Protein AF-A0A0P8YCJ2-F1 (afdb_monomer_lite)

Radius of gyration: 19.68 Å; chains: 1; bounding box: 44×30×64 Å

Sequence (152 aa):
MSVYVEPTNQTVMEQVELTDPAYPDAPAGLSDAAAAISKQVIWDRLEQFTNYKIGERSIRYRVLVCQKQPYWIPAERPFVVTRIQTIDAITEDYADKTVTPREDGAVRLDGLSLVTVTVGSTTAPPGALEIPCHFCKLSKRNDTCEKNLILI

Structure (mmCIF, N/CA/C/O backbone):
data_AF-A0A0P8YCJ2-F1
#
_entry.id   AF-A0A0P8YCJ2-F1
#
loop_
_atom_site.group_PDB
_atom_site.id
_atom_site.type_symbol
_atom_site.label_atom_id
_atom_site.label_alt_id
_atom_site.label_comp_id
_atom_site.label_asym_id
_atom_site.label_entity_id
_atom_site.label_seq_id
_atom_site.pdbx_PDB_ins_code
_atom_site.Cartn_x
_atom_site.Cartn_y
_atom_site.Cartn_z
_atom_site.occupancy
_atom_site.B_iso_or_equiv
_atom_site.auth_seq_id
_atom_site.auth_comp_id
_atom_site.auth_asym_id
_atom_site.auth_atom_id
_atom_site.pdbx_PDB_model_num
ATOM 1 N N . MET A 1 1 ? 23.005 -18.675 -8.653 1.00 41.09 1 MET A N 1
ATOM 2 C CA . MET A 1 1 ? 22.930 -18.228 -7.245 1.00 41.09 1 MET A CA 1
ATOM 3 C C . MET A 1 1 ? 21.997 -17.025 -7.211 1.00 41.09 1 MET A C 1
ATOM 5 O O . MET A 1 1 ? 22.380 -15.977 -7.711 1.00 41.09 1 MET A O 1
ATOM 9 N N . SER A 1 2 ? 20.745 -17.190 -6.772 1.00 53.38 2 SER A N 1
ATOM 10 C CA . SER A 1 2 ? 19.817 -16.057 -6.648 1.00 53.38 2 SER A CA 1
ATOM 11 C C . SER A 1 2 ? 20.211 -15.275 -5.403 1.00 53.38 2 SER A C 1
ATOM 13 O O . SER A 1 2 ? 20.067 -15.786 -4.296 1.00 53.38 2 SER A O 1
ATOM 15 N N . VAL A 1 3 ? 20.769 -14.080 -5.578 1.00 65.25 3 VAL A N 1
ATOM 16 C CA . VAL A 1 3 ? 21.042 -13.177 -4.458 1.00 65.25 3 VAL A CA 1
ATOM 17 C C . VAL A 1 3 ? 19.687 -12.780 -3.882 1.00 65.25 3 VAL A C 1
ATOM 19 O O . VAL A 1 3 ? 18.863 -12.192 -4.581 1.00 65.25 3 VAL A O 1
ATOM 22 N N . TYR A 1 4 ? 19.420 -13.175 -2.640 1.00 73.06 4 TYR A N 1
ATOM 23 C CA . TYR A 1 4 ? 18.238 -12.719 -1.925 1.00 73.06 4 TYR A CA 1
ATOM 24 C C . TYR A 1 4 ? 18.412 -11.227 -1.657 1.00 73.06 4 TYR A C 1
ATOM 26 O O . TYR A 1 4 ? 19.335 -10.827 -0.952 1.00 73.06 4 TYR A O 1
ATOM 34 N N . VAL A 1 5 ? 17.566 -10.405 -2.271 1.00 81.81 5 VAL A N 1
ATOM 35 C CA . VAL A 1 5 ? 17.562 -8.961 -2.046 1.00 81.81 5 VAL A CA 1
ATOM 36 C C . VAL A 1 5 ? 16.399 -8.641 -1.120 1.00 81.81 5 VAL A C 1
ATOM 38 O O . VAL A 1 5 ? 15.252 -8.983 -1.424 1.00 81.81 5 VAL A O 1
ATOM 41 N N . GLU A 1 6 ? 16.708 -8.021 0.017 1.00 85.50 6 GLU A N 1
ATOM 42 C CA . GLU A 1 6 ? 15.703 -7.603 0.990 1.00 85.50 6 GLU A CA 1
ATOM 43 C C . GLU A 1 6 ? 14.827 -6.483 0.411 1.00 85.50 6 GLU A C 1
ATOM 45 O O . GLU A 1 6 ? 15.352 -5.531 -0.189 1.00 85.50 6 GLU A O 1
ATOM 50 N N . PRO A 1 7 ? 13.494 -6.586 0.563 1.00 86.31 7 PRO A N 1
ATOM 51 C CA . PRO A 1 7 ? 12.598 -5.531 0.131 1.00 86.31 7 PRO A CA 1
ATOM 52 C C . PRO A 1 7 ? 12.784 -4.281 0.997 1.00 86.31 7 PRO A C 1
ATOM 54 O O . PRO A 1 7 ? 13.092 -4.372 2.183 1.00 86.31 7 PRO A O 1
ATOM 57 N N . THR A 1 8 ? 12.566 -3.107 0.411 1.00 88.44 8 THR A N 1
ATOM 58 C CA . THR A 1 8 ? 12.617 -1.826 1.132 1.00 88.44 8 THR A CA 1
ATOM 59 C C . THR A 1 8 ? 11.309 -1.068 1.012 1.00 88.44 8 THR A C 1
ATOM 61 O O . THR A 1 8 ? 10.615 -1.174 0.006 1.00 88.44 8 THR A O 1
ATOM 64 N N . ASN A 1 9 ? 11.001 -0.274 2.029 1.00 87.31 9 ASN A N 1
ATOM 65 C CA . ASN A 1 9 ? 9.939 0.726 2.027 1.00 87.31 9 ASN A CA 1
ATOM 66 C C . ASN A 1 9 ? 10.493 2.163 1.922 1.00 87.31 9 ASN A C 1
ATOM 68 O O . ASN A 1 9 ? 9.721 3.113 1.858 1.00 87.31 9 ASN A O 1
ATOM 72 N N . GLN A 1 10 ? 11.819 2.342 1.889 1.00 86.06 10 GLN A N 1
ATOM 73 C CA . GLN A 1 10 ? 12.480 3.654 1.986 1.00 86.06 10 GLN A CA 1
ATOM 74 C C . GLN A 1 10 ? 12.569 4.412 0.655 1.00 86.06 10 GLN A C 1
ATOM 76 O O . GLN A 1 10 ? 13.038 5.544 0.611 1.00 86.06 10 GLN A O 1
ATOM 81 N N . THR A 1 11 ? 12.141 3.796 -0.444 1.00 89.19 11 THR A N 1
ATOM 82 C CA . THR A 1 11 ? 12.207 4.363 -1.800 1.00 89.19 11 THR A CA 1
ATOM 83 C C . THR A 1 11 ? 10.935 5.109 -2.213 1.00 89.19 11 THR A C 1
ATOM 85 O O . THR A 1 11 ? 10.751 5.432 -3.390 1.00 89.19 11 THR A O 1
ATOM 88 N N . VAL A 1 12 ? 10.041 5.371 -1.256 1.00 93.19 12 VAL A N 1
ATOM 89 C CA . VAL A 1 12 ? 8.824 6.161 -1.459 1.00 93.19 12 VAL A CA 1
ATOM 90 C C . VAL A 1 12 ? 9.199 7.633 -1.622 1.00 93.19 12 VAL A C 1
ATOM 92 O O . VAL A 1 12 ? 9.851 8.220 -0.765 1.00 93.19 12 VAL A O 1
ATOM 95 N N . MET A 1 13 ? 8.774 8.225 -2.733 1.00 92.81 13 MET A N 1
ATOM 96 C CA . MET A 1 13 ? 8.931 9.651 -3.027 1.00 92.81 13 MET A CA 1
ATOM 97 C C . MET A 1 13 ? 7.691 10.454 -2.642 1.00 92.81 13 MET A C 1
ATOM 99 O O . MET A 1 13 ? 7.794 11.618 -2.272 1.00 92.81 13 MET A O 1
ATOM 103 N N . GLU A 1 14 ? 6.518 9.842 -2.783 1.00 94.06 14 GLU A N 1
ATOM 104 C CA . GLU A 1 14 ? 5.227 10.479 -2.559 1.00 94.06 14 GLU A CA 1
ATOM 105 C C . GLU A 1 14 ? 4.206 9.421 -2.147 1.00 94.06 14 GLU A C 1
ATOM 107 O O . GLU A 1 14 ? 4.253 8.280 -2.620 1.00 94.06 14 GLU A O 1
ATOM 112 N N . GLN A 1 15 ? 3.282 9.818 -1.280 1.00 94.31 15 GLN A N 1
ATOM 113 C CA . GLN A 1 15 ? 2.191 8.994 -0.786 1.00 94.31 15 GLN A CA 1
ATOM 114 C C . GLN A 1 15 ? 0.903 9.812 -0.819 1.00 94.31 15 GLN A C 1
ATOM 116 O O . GLN A 1 15 ? 0.863 10.928 -0.303 1.00 94.31 15 GLN A O 1
ATOM 121 N N . VAL A 1 16 ? -0.144 9.245 -1.416 1.00 94.94 16 VAL A N 1
ATOM 122 C CA . VAL A 1 16 ? -1.463 9.873 -1.535 1.00 94.94 16 VAL A CA 1
ATOM 123 C C . VAL A 1 16 ? -2.532 8.869 -1.128 1.00 94.94 16 VAL A C 1
ATOM 125 O O . VAL A 1 16 ? -2.615 7.781 -1.700 1.00 94.94 16 VAL A O 1
ATOM 128 N N . GLU A 1 17 ? -3.371 9.230 -0.161 1.00 92.06 17 GLU A N 1
ATOM 129 C CA . GLU A 1 17 ? -4.572 8.456 0.157 1.00 92.06 17 GLU A CA 1
ATOM 130 C C . GLU A 1 17 ? -5.637 8.714 -0.918 1.00 92.06 17 GLU A C 1
ATOM 132 O O . GLU A 1 17 ? -5.959 9.857 -1.234 1.00 92.06 17 GLU A O 1
ATOM 137 N N . LEU A 1 18 ? -6.142 7.644 -1.533 1.00 91.25 18 LEU A N 1
ATOM 138 C CA . LEU A 1 18 ? -7.140 7.715 -2.604 1.00 91.25 18 LEU A CA 1
ATOM 139 C C . LEU A 1 18 ? -8.576 7.626 -2.080 1.00 91.25 18 LEU A C 1
ATOM 141 O O . LEU A 1 18 ? -9.508 7.975 -2.800 1.00 91.25 18 LEU A O 1
ATOM 145 N N . THR A 1 19 ? -8.759 7.105 -0.869 1.00 91.31 19 THR A N 1
ATOM 146 C CA . THR A 1 19 ? -10.067 6.904 -0.239 1.00 91.31 19 THR A CA 1
ATOM 147 C C . THR A 1 19 ? -9.984 7.228 1.243 1.00 91.31 19 THR A C 1
ATOM 149 O O . THR A 1 19 ? -8.967 6.937 1.870 1.00 91.31 19 THR A O 1
ATOM 152 N N . ASP A 1 20 ? -11.078 7.728 1.810 1.00 89.06 20 ASP A N 1
ATOM 153 C CA . ASP A 1 20 ? -11.187 7.930 3.254 1.00 89.06 20 ASP A CA 1
ATOM 154 C C . ASP A 1 20 ? -11.162 6.591 4.016 1.00 89.06 20 ASP A C 1
ATOM 156 O O . ASP A 1 20 ? -11.646 5.576 3.500 1.00 89.06 20 ASP A O 1
ATOM 160 N N . PRO A 1 21 ? -10.625 6.559 5.249 1.00 87.38 21 PRO A N 1
ATOM 161 C CA . PRO A 1 21 ? -10.567 5.342 6.049 1.00 87.38 21 PRO A CA 1
ATOM 162 C C . PRO A 1 21 ? -11.951 4.881 6.518 1.00 87.38 21 PRO A C 1
ATOM 164 O O . PRO A 1 21 ? -12.682 5.607 7.200 1.00 87.38 21 PRO A O 1
ATOM 167 N N . ALA A 1 22 ? -12.275 3.620 6.232 1.00 86.06 22 ALA A N 1
ATOM 168 C CA . ALA A 1 22 ? -13.461 2.952 6.757 1.00 86.06 22 ALA A CA 1
ATOM 169 C C . ALA A 1 22 ? -13.145 2.256 8.091 1.00 86.06 22 ALA A C 1
ATOM 171 O O . ALA A 1 22 ? -12.645 1.132 8.120 1.00 86.06 22 ALA A O 1
ATOM 172 N N . TYR A 1 23 ? -13.421 2.936 9.208 1.00 83.31 23 TYR A N 1
ATOM 173 C CA . TYR A 1 23 ? -13.183 2.391 10.548 1.00 83.31 23 TYR A CA 1
ATOM 174 C C . TYR A 1 23 ? -14.318 1.483 11.046 1.00 83.31 23 TYR A C 1
ATOM 176 O O . TYR A 1 23 ? -15.491 1.801 10.816 1.00 83.31 23 TYR A O 1
ATOM 184 N N . PRO A 1 24 ? -13.992 0.421 11.810 1.00 78.81 24 PRO A N 1
ATOM 185 C CA . PRO A 1 24 ? -14.993 -0.383 12.493 1.00 78.81 24 PRO A CA 1
ATOM 186 C C . PRO A 1 24 ? -15.738 0.444 13.545 1.00 78.81 24 PRO A C 1
ATOM 188 O O . PRO A 1 24 ? -15.272 1.494 14.013 1.00 78.81 24 PRO A O 1
ATOM 191 N N . ASP A 1 25 ? -16.915 -0.043 13.924 1.00 76.31 25 ASP A N 1
ATOM 192 C CA . ASP A 1 25 ? -17.691 0.575 14.988 1.00 76.31 25 ASP A CA 1
ATOM 193 C C . ASP A 1 25 ? -16.978 0.479 16.335 1.00 76.31 25 ASP A C 1
ATOM 195 O O . ASP A 1 25 ? -16.178 -0.424 16.596 1.00 76.31 25 ASP A O 1
ATOM 199 N N . ALA A 1 26 ? -17.254 1.467 17.185 1.00 70.06 26 ALA A N 1
ATOM 200 C CA . ALA A 1 26 ? -16.747 1.466 18.543 1.00 70.06 26 ALA A CA 1
ATOM 201 C C . ALA A 1 26 ? -17.308 0.245 19.299 1.00 70.06 26 ALA A C 1
ATOM 203 O O . ALA A 1 26 ? -18.459 -0.142 19.067 1.00 70.06 26 ALA A O 1
ATOM 204 N N . PRO A 1 27 ? -16.523 -0.369 20.199 1.00 69.56 27 PRO A N 1
ATOM 205 C CA . PRO A 1 27 ? -17.014 -1.470 21.015 1.00 69.56 27 PRO A CA 1
ATOM 206 C C . PRO A 1 27 ? -18.227 -1.034 21.850 1.00 69.56 27 PRO A C 1
ATOM 208 O O . PRO A 1 27 ? -18.339 0.117 22.271 1.00 69.56 27 PRO A O 1
ATOM 211 N N . ALA A 1 28 ? -19.152 -1.964 22.087 1.00 70.56 28 ALA A N 1
ATOM 212 C CA . ALA A 1 28 ? -20.287 -1.720 22.970 1.00 70.56 28 ALA A CA 1
ATOM 213 C C . ALA A 1 28 ? -19.829 -1.624 24.439 1.00 70.56 28 ALA A C 1
ATOM 215 O O . ALA A 1 28 ? -18.840 -2.243 24.823 1.00 70.56 28 ALA A O 1
ATOM 216 N N . GLY A 1 29 ? -20.581 -0.894 25.271 1.00 69.75 29 GLY A N 1
ATOM 217 C CA . GLY A 1 29 ? -20.322 -0.802 26.716 1.00 69.75 29 GLY A CA 1
ATOM 218 C C . GLY A 1 29 ? -19.413 0.351 27.155 1.00 69.75 29 GLY A C 1
ATOM 219 O O . GLY A 1 29 ? -19.045 0.411 28.325 1.00 69.75 29 GLY A O 1
ATOM 220 N N . LEU A 1 30 ? -19.083 1.274 26.250 1.00 68.50 30 LEU A N 1
ATOM 221 C CA . LEU A 1 30 ? -18.343 2.493 26.576 1.00 68.50 30 LEU A CA 1
ATOM 222 C C . LEU A 1 30 ? -19.155 3.413 27.501 1.00 68.50 30 LEU A C 1
ATOM 224 O O . LEU A 1 30 ? -20.374 3.515 27.378 1.00 68.50 30 LEU A O 1
ATOM 228 N N . SER A 1 31 ? -18.467 4.119 28.403 1.00 77.94 31 SER A N 1
ATOM 229 C CA . SER A 1 31 ? -19.079 5.194 29.198 1.00 77.94 31 SER A CA 1
ATOM 230 C C . SER A 1 31 ? -19.556 6.351 28.306 1.00 77.94 31 SER A C 1
ATOM 232 O O . SER A 1 31 ? -18.991 6.568 27.235 1.00 77.94 31 SER A O 1
ATOM 234 N N . ASP A 1 32 ? -20.529 7.152 28.756 1.00 78.25 32 ASP A N 1
ATOM 235 C CA . ASP A 1 32 ? -21.047 8.301 27.982 1.00 78.25 32 ASP A CA 1
ATOM 236 C C . ASP A 1 32 ? -19.941 9.291 27.579 1.00 78.25 32 ASP A C 1
ATOM 238 O O . ASP A 1 32 ? -19.936 9.829 26.472 1.00 78.25 32 ASP A O 1
ATOM 242 N N . ALA A 1 33 ? -18.955 9.494 28.459 1.00 76.31 33 ALA A N 1
ATOM 243 C CA . ALA A 1 33 ? -17.798 10.341 28.185 1.00 76.31 33 ALA A CA 1
ATOM 244 C C . ALA A 1 33 ? -16.886 9.752 27.095 1.00 76.31 33 ALA A C 1
ATOM 246 O O . ALA A 1 33 ? -16.365 10.494 26.264 1.00 76.31 33 ALA A O 1
ATOM 247 N N . ALA A 1 34 ? -16.713 8.427 27.071 1.00 68.12 34 ALA A N 1
ATOM 248 C CA . ALA A 1 34 ? -15.945 7.738 26.037 1.00 68.12 34 ALA A CA 1
ATOM 249 C C . ALA A 1 34 ? -16.704 7.692 24.699 1.00 68.12 34 ALA A C 1
ATOM 251 O O . ALA A 1 34 ? -16.102 7.898 23.647 1.00 68.12 34 ALA A O 1
ATOM 252 N N . ALA A 1 35 ? -18.026 7.506 24.734 1.00 74.12 35 ALA A N 1
ATOM 253 C CA . ALA A 1 35 ? -18.892 7.535 23.556 1.00 74.12 35 ALA A CA 1
ATOM 254 C C . ALA A 1 35 ? -18.984 8.932 22.907 1.00 74.12 35 ALA A C 1
ATOM 256 O O . ALA A 1 35 ? -19.275 9.038 21.716 1.00 74.12 35 ALA A O 1
ATOM 257 N N . ALA A 1 36 ? -18.706 10.001 23.662 1.00 81.06 36 ALA A N 1
ATOM 258 C CA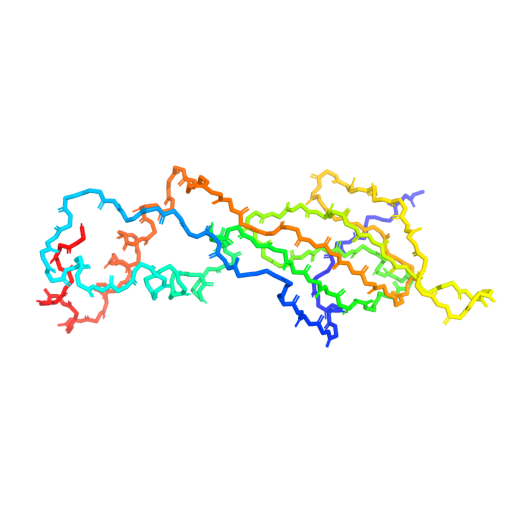 . ALA A 1 36 ? -18.655 11.369 23.146 1.00 81.06 36 ALA A CA 1
ATOM 259 C C . ALA A 1 36 ? -17.414 11.658 22.276 1.00 81.06 36 ALA A C 1
ATOM 261 O O . ALA A 1 36 ? -17.399 12.641 21.531 1.00 81.06 36 ALA A O 1
ATOM 262 N N . ILE A 1 37 ? -16.368 10.825 22.348 1.00 80.44 37 ILE A N 1
ATOM 263 C CA . ILE A 1 37 ? -15.182 10.966 21.499 1.00 80.44 37 ILE A CA 1
ATOM 264 C C . ILE A 1 37 ? -15.487 10.358 20.126 1.00 80.44 37 ILE A C 1
ATOM 266 O O . ILE A 1 37 ? -15.907 9.209 20.013 1.00 80.44 37 ILE A O 1
ATOM 270 N N . SER A 1 38 ? -15.236 11.117 19.056 1.00 82.81 38 SER A N 1
ATOM 271 C CA . SER A 1 38 ? -15.413 10.613 17.690 1.00 82.81 38 SER A CA 1
ATOM 272 C C . SER A 1 38 ? -14.567 9.360 17.453 1.00 82.81 38 SER A C 1
ATOM 274 O O . SER A 1 38 ? -13.345 9.387 17.622 1.00 82.81 38 SER A O 1
ATOM 276 N N . LYS A 1 39 ? -15.207 8.284 16.972 1.00 77.94 39 LYS A N 1
ATOM 277 C CA . LYS A 1 39 ? -14.528 7.026 16.621 1.00 77.94 39 LYS A CA 1
ATOM 278 C C . LYS A 1 39 ? -13.355 7.237 15.662 1.00 77.94 39 LYS A C 1
ATOM 280 O O . LYS A 1 39 ? -12.324 6.595 15.814 1.00 77.94 39 LYS A O 1
ATOM 285 N N . GLN A 1 40 ? -13.482 8.179 14.723 1.00 81.62 40 GLN A N 1
ATOM 286 C CA . GLN A 1 40 ? -12.411 8.514 13.781 1.00 81.62 40 GLN A CA 1
ATOM 287 C C . GLN A 1 40 ? -11.159 9.012 14.505 1.00 81.62 40 GLN A C 1
ATOM 289 O O . GLN A 1 40 ? -10.060 8.599 14.163 1.00 81.62 40 GLN A O 1
ATOM 294 N N . VAL A 1 41 ? -11.322 9.849 15.533 1.00 82.62 41 VAL A N 1
ATOM 295 C CA . VAL A 1 41 ? -10.197 10.425 16.284 1.00 82.62 41 VAL A CA 1
ATOM 296 C C . VAL A 1 41 ? -9.479 9.356 17.104 1.00 82.62 41 VAL A C 1
ATOM 298 O O . VAL A 1 41 ? -8.253 9.362 17.173 1.00 82.62 41 VAL A O 1
ATOM 301 N N . ILE A 1 42 ? -10.221 8.427 17.711 1.00 80.31 42 ILE A N 1
ATOM 302 C CA . ILE A 1 42 ? -9.635 7.325 18.489 1.00 80.31 42 ILE A CA 1
ATOM 303 C C . ILE A 1 42 ? -8.779 6.441 17.582 1.00 80.31 42 ILE A C 1
ATOM 305 O O . ILE A 1 42 ? -7.615 6.174 17.893 1.00 80.31 42 ILE A O 1
ATOM 309 N N . TRP A 1 43 ? -9.346 6.008 16.455 1.00 81.94 43 TRP A N 1
ATOM 310 C CA . TRP A 1 43 ? -8.652 5.111 15.541 1.00 81.94 43 TRP A CA 1
ATOM 311 C C . TRP A 1 43 ? -7.466 5.786 14.857 1.00 81.94 43 TRP A C 1
ATOM 313 O O . TRP A 1 43 ? -6.384 5.205 14.844 1.00 81.94 43 TRP A O 1
ATOM 323 N N . ASP A 1 44 ? -7.618 7.028 14.397 1.00 82.75 44 ASP A N 1
ATOM 324 C CA . ASP A 1 44 ? -6.521 7.795 13.796 1.00 82.75 44 ASP A CA 1
ATOM 325 C C . ASP A 1 44 ? -5.340 7.952 14.769 1.00 82.75 44 ASP A C 1
ATOM 327 O O . ASP A 1 44 ? -4.183 7.727 14.412 1.00 82.75 44 ASP A O 1
ATOM 331 N N . ARG A 1 45 ? -5.613 8.229 16.052 1.00 82.88 45 ARG A N 1
ATOM 332 C CA . ARG A 1 45 ? -4.559 8.268 17.075 1.00 82.88 45 ARG A CA 1
ATOM 333 C C . ARG A 1 45 ? -3.868 6.923 17.255 1.00 82.88 45 ARG A C 1
ATOM 335 O O . ARG A 1 45 ? -2.645 6.893 17.353 1.00 82.88 45 ARG A O 1
ATOM 342 N N . LEU A 1 46 ? -4.608 5.820 17.288 1.00 79.88 46 LEU A N 1
ATOM 343 C CA . LEU A 1 46 ? -4.023 4.487 17.456 1.00 79.88 46 LEU A CA 1
ATOM 344 C C . LEU A 1 46 ? -3.131 4.091 16.263 1.00 79.88 46 LEU A C 1
ATOM 346 O O . LEU A 1 46 ? -2.058 3.507 16.439 1.00 79.88 46 LEU A O 1
ATOM 350 N N . GLU A 1 47 ? -3.533 4.46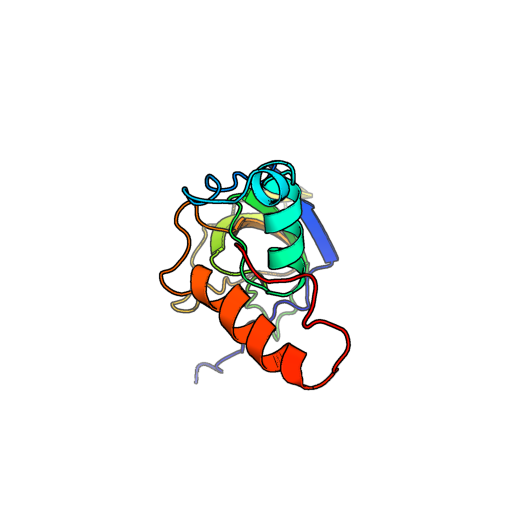9 15.055 1.00 83.62 47 GLU A N 1
ATOM 351 C CA . GLU A 1 47 ? -2.774 4.244 13.822 1.00 83.62 47 GLU A CA 1
ATOM 352 C C . GLU A 1 47 ? -1.554 5.158 13.643 1.00 83.62 47 GLU A C 1
ATOM 354 O O . GLU A 1 47 ? -0.738 4.912 12.754 1.00 83.62 47 GLU A O 1
ATOM 359 N N . GLN A 1 48 ? -1.420 6.221 14.442 1.00 81.44 48 GLN A N 1
ATOM 360 C CA . GLN A 1 48 ? -0.204 7.044 14.488 1.00 81.44 48 GLN A CA 1
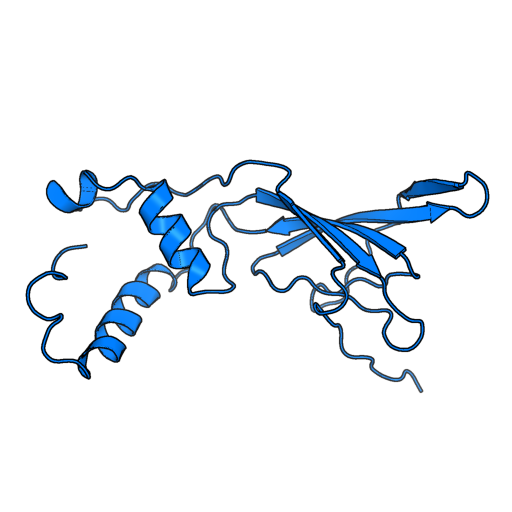ATOM 361 C C . GLN A 1 48 ? 0.903 6.375 15.312 1.00 81.44 48 GLN A C 1
ATOM 363 O O . GLN A 1 48 ? 2.084 6.582 15.045 1.00 81.44 48 GLN A O 1
ATOM 368 N N . PHE A 1 49 ? 0.537 5.565 16.309 1.00 76.81 49 PHE A N 1
ATOM 369 C CA . PHE A 1 49 ? 1.499 4.863 17.168 1.00 76.81 49 PHE A CA 1
ATOM 370 C C . PHE A 1 49 ? 1.902 3.490 16.633 1.00 76.81 49 PHE A C 1
ATOM 372 O O . PHE A 1 49 ? 2.840 2.878 17.147 1.00 76.81 49 PHE A O 1
ATOM 379 N N . THR A 1 50 ? 1.194 2.986 15.625 1.00 80.44 50 THR A N 1
ATOM 380 C CA . THR A 1 50 ? 1.435 1.663 15.058 1.00 80.44 50 THR A CA 1
ATOM 381 C C . THR A 1 50 ? 1.520 1.750 13.540 1.00 80.44 50 THR A C 1
ATOM 383 O O . THR A 1 50 ? 0.808 2.515 12.905 1.00 80.44 50 THR A O 1
ATOM 386 N N . ASN A 1 51 ? 2.337 0.896 12.925 1.00 82.50 51 ASN A N 1
ATOM 387 C CA . ASN A 1 51 ? 2.278 0.707 11.471 1.00 82.50 51 ASN A CA 1
ATOM 388 C C . ASN A 1 51 ? 1.032 -0.094 11.052 1.00 82.50 51 ASN A C 1
ATOM 390 O O . ASN A 1 51 ? 0.868 -0.398 9.873 1.00 82.50 51 ASN A O 1
ATOM 394 N N . TYR A 1 52 ? 0.180 -0.474 12.010 1.00 84.12 52 TYR A N 1
ATOM 395 C CA . TYR A 1 52 ? -1.021 -1.241 11.754 1.00 84.12 52 TYR A CA 1
ATOM 396 C C . TYR A 1 52 ? -2.181 -0.294 11.435 1.00 84.12 52 TYR A C 1
ATOM 398 O O . TYR A 1 52 ? -2.578 0.515 12.269 1.00 84.12 52 TYR A O 1
ATOM 406 N N . LYS A 1 53 ? -2.725 -0.394 10.227 1.00 86.88 53 LYS A N 1
ATOM 407 C CA . LYS A 1 53 ? -3.925 0.313 9.798 1.00 86.88 53 LYS A CA 1
ATOM 408 C C . LYS A 1 53 ? -5.142 -0.547 10.106 1.00 86.88 53 LYS A C 1
ATOM 410 O O . LYS A 1 53 ? -5.149 -1.754 9.886 1.00 86.88 53 LYS A O 1
ATOM 415 N N . ILE A 1 54 ? -6.160 0.088 10.653 1.00 84.38 54 ILE A N 1
ATOM 416 C CA . ILE A 1 54 ? -7.447 -0.503 11.006 1.00 84.38 54 ILE A CA 1
ATOM 417 C C . ILE A 1 54 ? -8.489 0.002 10.016 1.00 84.38 54 ILE A C 1
ATOM 419 O O . ILE A 1 54 ? -9.253 -0.788 9.481 1.00 84.38 54 ILE A O 1
ATOM 423 N N . GLY A 1 55 ? -8.477 1.298 9.705 1.00 86.12 55 GLY A N 1
ATOM 424 C CA . GLY A 1 55 ? -9.320 1.848 8.652 1.00 86.12 55 GLY A CA 1
ATOM 425 C C . GLY A 1 55 ? -8.859 1.348 7.289 1.00 86.12 55 GLY A C 1
ATOM 426 O O . GLY A 1 55 ? -7.776 1.745 6.839 1.00 86.12 55 GLY A O 1
ATOM 427 N N . GLU A 1 56 ? -9.669 0.495 6.652 1.00 88.75 56 GLU A N 1
ATOM 428 C CA . GLU A 1 56 ? -9.411 0.038 5.286 1.00 88.75 56 GLU A CA 1
ATOM 429 C C . GLU A 1 56 ? -9.443 1.242 4.341 1.00 88.75 56 GLU A C 1
ATOM 431 O O . GLU A 1 56 ? -10.397 2.026 4.365 1.00 88.75 56 GLU A O 1
ATOM 436 N N . ARG A 1 57 ? -8.378 1.419 3.553 1.00 92.38 57 ARG A N 1
ATOM 437 C CA . ARG A 1 57 ? -8.265 2.498 2.567 1.00 92.38 57 ARG A CA 1
ATOM 438 C C . ARG A 1 57 ? -7.284 2.144 1.456 1.00 92.38 57 ARG A C 1
ATOM 440 O O . ARG A 1 57 ? -6.400 1.304 1.625 1.00 92.38 57 ARG A O 1
ATOM 447 N N . SER A 1 58 ? -7.407 2.821 0.323 1.00 94.06 58 SER A N 1
ATOM 448 C CA . SER A 1 58 ? -6.458 2.724 -0.782 1.00 94.06 58 SER A CA 1
ATOM 449 C C . SER A 1 58 ? -5.435 3.850 -0.713 1.00 94.06 58 SER A C 1
ATOM 451 O O . SER A 1 58 ? -5.798 5.019 -0.614 1.00 94.06 58 SER A O 1
ATOM 453 N N . ILE A 1 59 ? -4.156 3.505 -0.820 1.00 94.44 59 ILE A N 1
ATOM 454 C CA . ILE A 1 59 ? -3.037 4.445 -0.850 1.00 94.44 59 ILE A CA 1
ATOM 455 C C . ILE A 1 59 ? -2.249 4.223 -2.136 1.00 94.44 59 ILE A C 1
ATOM 457 O O . ILE A 1 59 ? -1.964 3.087 -2.522 1.00 94.44 59 ILE A O 1
ATOM 461 N N . ARG A 1 60 ? -1.892 5.314 -2.809 1.00 96.38 60 ARG A N 1
ATOM 462 C CA . ARG A 1 60 ? -0.979 5.306 -3.947 1.00 96.38 60 ARG A CA 1
ATOM 463 C C . ARG A 1 60 ? 0.384 5.819 -3.520 1.00 96.38 60 ARG A C 1
ATOM 465 O O . ARG A 1 60 ? 0.505 6.927 -3.008 1.00 96.38 60 ARG A O 1
ATOM 472 N N . TYR A 1 61 ? 1.404 5.028 -3.809 1.00 95.88 61 TYR A N 1
ATOM 473 C CA . TYR A 1 61 ? 2.800 5.366 -3.602 1.00 95.88 61 TYR A CA 1
ATOM 474 C C . TYR A 1 61 ? 3.461 5.645 -4.939 1.00 95.88 61 TYR A C 1
ATOM 476 O O . TYR A 1 61 ? 3.314 4.872 -5.888 1.00 95.88 61 TYR A O 1
ATOM 484 N N . ARG A 1 62 ? 4.247 6.713 -5.001 1.00 95.88 62 ARG A N 1
ATOM 485 C CA . ARG A 1 62 ? 5.236 6.913 -6.055 1.00 95.88 62 ARG A CA 1
ATOM 486 C C . ARG A 1 62 ? 6.571 6.409 -5.537 1.00 95.88 62 ARG A C 1
ATOM 488 O O . ARG A 1 62 ? 7.097 6.943 -4.563 1.00 95.88 62 ARG A O 1
ATOM 495 N N . VAL A 1 63 ? 7.101 5.366 -6.162 1.00 95.12 63 VAL A N 1
ATOM 496 C CA . VAL A 1 63 ? 8.275 4.631 -5.683 1.00 95.12 63 VAL A CA 1
ATOM 497 C C . VAL A 1 63 ? 9.360 4.649 -6.747 1.00 95.12 63 VAL A C 1
ATOM 499 O O . VAL A 1 63 ? 9.081 4.379 -7.915 1.00 95.12 63 VAL A O 1
ATOM 502 N N . LEU A 1 64 ? 10.601 4.923 -6.348 1.00 92.69 64 LEU A N 1
ATOM 503 C CA . LEU A 1 64 ? 11.769 4.846 -7.224 1.00 92.69 64 LEU A CA 1
ATOM 504 C C . LEU A 1 64 ? 12.744 3.784 -6.720 1.00 92.69 64 LEU A C 1
ATOM 506 O O . LEU A 1 64 ? 13.517 4.026 -5.795 1.00 92.69 64 LEU A O 1
ATOM 510 N N . VAL A 1 65 ? 12.741 2.609 -7.346 1.00 90.00 65 VAL A N 1
ATOM 511 C CA . VAL A 1 65 ? 13.701 1.546 -7.008 1.00 90.00 65 VAL A CA 1
ATOM 512 C C . VAL A 1 65 ? 14.958 1.614 -7.873 1.00 90.00 65 VAL A C 1
ATOM 514 O O . VAL A 1 65 ? 14.919 2.043 -9.027 1.00 90.00 65 VAL A O 1
ATOM 517 N N . CYS A 1 66 ? 16.082 1.141 -7.334 1.00 84.88 66 CYS A N 1
ATOM 518 C CA . CYS A 1 66 ? 17.318 0.961 -8.092 1.00 84.88 66 CYS A CA 1
ATOM 519 C C . CYS A 1 66 ? 17.514 -0.515 -8.473 1.00 84.88 66 CYS A C 1
ATOM 521 O O . CYS A 1 66 ? 16.996 -1.414 -7.814 1.00 84.88 66 CYS A O 1
ATOM 523 N N . GLN A 1 67 ? 18.316 -0.795 -9.505 1.00 81.25 67 GLN A N 1
ATOM 524 C CA . GLN A 1 67 ? 18.538 -2.170 -9.989 1.00 81.25 67 GLN A CA 1
ATOM 525 C C . GLN A 1 67 ? 19.108 -3.121 -8.922 1.00 81.25 67 GLN A C 1
ATOM 527 O O . GLN A 1 67 ? 18.879 -4.326 -8.986 1.00 81.25 67 GLN A O 1
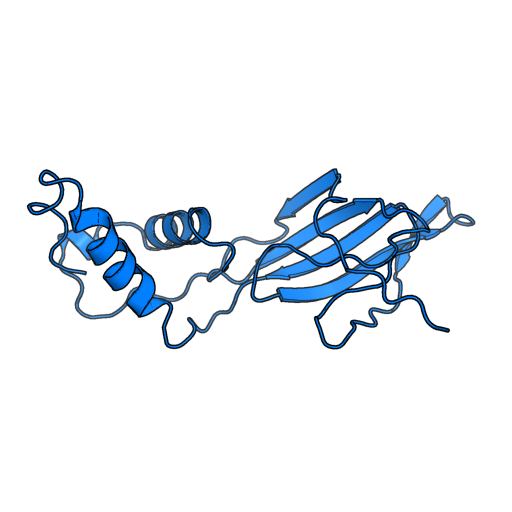ATOM 532 N N . LYS A 1 68 ? 19.840 -2.591 -7.933 1.00 85.19 68 LYS A N 1
ATOM 533 C CA . LYS A 1 68 ? 20.391 -3.378 -6.819 1.00 85.19 68 LYS A CA 1
ATOM 534 C C . LYS A 1 68 ? 19.344 -3.722 -5.755 1.00 85.19 68 LYS A C 1
ATOM 536 O O . LYS A 1 68 ? 19.563 -4.663 -5.001 1.00 85.19 68 LYS A O 1
ATOM 541 N N . GLN A 1 69 ? 18.229 -2.990 -5.706 1.00 87.12 69 GLN A N 1
ATOM 542 C CA . GLN A 1 69 ? 17.140 -3.187 -4.753 1.00 87.12 69 GLN A CA 1
ATOM 543 C C . GLN A 1 69 ? 15.771 -3.048 -5.437 1.00 87.12 69 GLN A C 1
ATOM 545 O O . GLN A 1 69 ? 15.060 -2.071 -5.211 1.00 87.12 69 GLN A O 1
ATOM 550 N N . PRO A 1 70 ? 15.393 -4.012 -6.300 1.00 90.94 70 PRO A N 1
ATOM 551 C CA . PRO A 1 70 ? 14.187 -3.905 -7.119 1.00 90.94 70 PRO A CA 1
ATOM 552 C C . PRO A 1 70 ? 12.910 -4.298 -6.364 1.00 90.94 70 PRO A C 1
ATOM 554 O O . PRO A 1 70 ? 11.813 -4.125 -6.888 1.00 90.94 70 PRO A O 1
ATOM 557 N N . TYR A 1 71 ? 13.029 -4.873 -5.164 1.00 93.31 71 TYR A N 1
ATOM 558 C CA . TYR A 1 71 ? 11.882 -5.283 -4.363 1.00 93.31 71 TYR A CA 1
ATOM 559 C C . TYR A 1 71 ? 11.453 -4.161 -3.429 1.00 93.31 71 TYR A C 1
ATOM 561 O O . TYR A 1 71 ? 12.249 -3.657 -2.634 1.00 93.31 71 TYR A O 1
ATOM 569 N N . TRP A 1 72 ? 10.175 -3.817 -3.509 1.00 94.50 72 TRP A N 1
ATOM 570 C CA . TRP A 1 72 ? 9.545 -2.841 -2.639 1.00 94.50 72 TRP A CA 1
ATOM 571 C C . TRP A 1 72 ? 8.397 -3.474 -1.865 1.00 94.50 72 TRP A C 1
ATOM 573 O O . TRP A 1 72 ? 7.707 -4.369 -2.364 1.00 94.50 72 TRP A O 1
ATOM 583 N N . ILE A 1 73 ? 8.201 -2.997 -0.644 1.00 94.25 73 ILE A N 1
ATOM 584 C CA . ILE A 1 73 ? 7.115 -3.411 0.234 1.00 94.25 73 ILE A CA 1
ATOM 585 C C . ILE A 1 73 ? 6.603 -2.186 1.003 1.00 94.25 73 ILE A C 1
ATOM 587 O O . ILE A 1 73 ? 7.427 -1.384 1.443 1.00 94.25 73 ILE A O 1
ATOM 591 N N . PRO A 1 74 ? 5.285 -1.995 1.172 1.00 93.12 74 PRO A N 1
ATOM 592 C CA . PRO A 1 74 ? 4.765 -0.900 1.987 1.00 93.12 74 PRO A CA 1
ATOM 593 C C . PRO A 1 74 ? 5.085 -1.110 3.475 1.00 93.12 74 PRO A C 1
ATOM 595 O O . PRO A 1 74 ? 5.281 -2.238 3.943 1.00 93.12 74 PRO A O 1
ATOM 598 N N . ALA A 1 75 ? 5.173 -0.005 4.218 1.00 90.62 75 ALA A N 1
ATOM 599 C CA . ALA A 1 75 ? 5.498 -0.018 5.645 1.00 90.62 75 ALA A CA 1
ATOM 600 C C . ALA A 1 75 ? 4.284 -0.407 6.504 1.00 90.62 75 ALA A C 1
ATOM 602 O O . ALA A 1 75 ? 4.421 -1.044 7.551 1.00 90.62 75 ALA A O 1
ATOM 603 N N . GLU A 1 76 ? 3.108 0.001 6.047 1.00 89.25 76 GLU A N 1
ATOM 604 C CA . GLU A 1 76 ? 1.811 -0.169 6.674 1.00 89.25 76 GLU A CA 1
ATOM 605 C C . GLU A 1 76 ? 1.350 -1.623 6.587 1.00 89.25 76 GLU A C 1
ATOM 607 O O . GLU A 1 76 ? 1.592 -2.303 5.596 1.00 89.25 76 GLU A O 1
ATOM 612 N N . ARG A 1 77 ? 0.672 -2.118 7.621 1.00 88.38 77 ARG A N 1
ATOM 613 C CA . ARG A 1 77 ? 0.129 -3.483 7.696 1.00 88.38 77 ARG A CA 1
ATOM 614 C C . ARG A 1 77 ? -1.316 -3.439 8.202 1.00 88.38 77 ARG A C 1
ATOM 616 O O . ARG A 1 77 ? -1.636 -2.529 8.944 1.00 88.38 77 ARG A O 1
ATOM 623 N N . PRO A 1 78 ? -2.184 -4.403 7.877 1.00 89.81 78 PRO A N 1
ATOM 624 C CA . PRO A 1 78 ? -2.045 -5.337 6.773 1.00 89.81 78 PRO A CA 1
ATOM 625 C C . PRO A 1 78 ? -2.147 -4.573 5.447 1.00 89.81 78 PRO A C 1
ATOM 627 O O . PRO A 1 78 ? -2.628 -3.440 5.408 1.00 89.81 78 PRO A O 1
ATOM 630 N N . PHE A 1 79 ? -1.665 -5.184 4.369 1.00 91.19 79 PHE A N 1
ATOM 631 C CA . PHE A 1 79 ? -1.726 -4.580 3.048 1.00 91.19 79 PHE A CA 1
ATOM 632 C C . PHE A 1 79 ? -1.955 -5.621 1.961 1.00 91.19 79 PHE A C 1
ATOM 634 O O . PHE A 1 79 ? -1.581 -6.786 2.111 1.00 91.19 79 PHE A O 1
ATOM 641 N N . VAL A 1 80 ? -2.483 -5.157 0.833 1.00 92.44 80 VAL A N 1
ATOM 642 C CA . VAL A 1 80 ? -2.575 -5.892 -0.426 1.00 92.44 80 VAL A CA 1
ATOM 643 C C . VAL A 1 80 ? -2.190 -4.944 -1.556 1.00 92.44 80 VAL A C 1
ATOM 645 O O . VAL A 1 80 ? -2.804 -3.893 -1.726 1.00 92.44 80 VAL A O 1
ATOM 648 N N . VAL A 1 81 ? -1.167 -5.294 -2.338 1.00 94.25 81 VAL A N 1
ATOM 649 C CA . VAL A 1 81 ? -0.828 -4.530 -3.548 1.00 94.25 81 VAL A CA 1
ATOM 650 C C . VAL A 1 81 ? -1.862 -4.854 -4.619 1.00 94.25 81 VAL A C 1
ATOM 652 O O . VAL A 1 81 ? -1.988 -6.007 -5.023 1.00 94.25 81 VAL A O 1
ATOM 655 N N . THR A 1 82 ? -2.605 -3.848 -5.070 1.00 94.31 82 THR A N 1
ATOM 656 C CA . THR A 1 82 ? -3.725 -4.028 -6.006 1.00 94.31 82 THR A CA 1
ATOM 657 C C . THR A 1 82 ? -3.374 -3.618 -7.426 1.00 94.31 82 THR A C 1
ATOM 659 O O . THR A 1 82 ? -3.908 -4.188 -8.376 1.00 94.31 82 THR A O 1
ATOM 662 N N . ARG A 1 83 ? -2.460 -2.654 -7.597 1.00 94.94 83 ARG A N 1
ATOM 663 C CA . ARG A 1 83 ? -2.074 -2.147 -8.919 1.00 94.94 83 ARG A CA 1
ATOM 664 C C . ARG A 1 83 ? -0.631 -1.665 -8.931 1.00 94.94 83 ARG A C 1
ATOM 666 O O . ARG A 1 83 ? -0.199 -0.998 -7.994 1.00 94.94 83 ARG A O 1
ATOM 673 N N . ILE A 1 84 ? 0.090 -1.945 -10.011 1.00 96.31 84 ILE A N 1
ATOM 674 C CA . ILE A 1 84 ? 1.412 -1.375 -10.286 1.00 96.31 84 ILE A CA 1
ATOM 675 C C . ILE A 1 84 ? 1.357 -0.745 -11.670 1.00 96.31 84 ILE A C 1
ATOM 677 O O . ILE A 1 84 ? 0.921 -1.392 -12.617 1.00 96.31 84 ILE A O 1
ATOM 681 N N . GLN A 1 85 ? 1.827 0.490 -11.789 1.00 94.50 85 GLN A N 1
ATOM 682 C CA . GLN A 1 85 ? 2.032 1.161 -13.062 1.00 94.50 85 GLN A CA 1
ATOM 683 C C . GLN A 1 85 ? 3.490 1.597 -13.175 1.00 94.50 85 GLN A C 1
ATOM 685 O O . GLN A 1 85 ? 4.051 2.145 -12.225 1.00 94.50 85 GLN A O 1
ATOM 690 N N . THR A 1 86 ? 4.109 1.369 -14.324 1.00 92.31 86 THR A N 1
ATOM 691 C CA . THR A 1 86 ? 5.499 1.760 -14.609 1.00 92.31 86 THR A CA 1
ATOM 692 C C . THR A 1 86 ? 5.531 2.712 -15.789 1.00 92.31 86 THR A C 1
ATOM 694 O O . THR A 1 86 ? 4.636 2.668 -16.629 1.00 92.31 86 THR A O 1
ATOM 697 N N . ILE A 1 87 ? 6.556 3.561 -15.864 1.00 89.12 87 ILE A N 1
ATOM 698 C CA . ILE A 1 87 ? 6.745 4.419 -17.038 1.00 89.12 87 ILE A CA 1
ATOM 699 C C . ILE A 1 87 ? 7.026 3.535 -18.252 1.00 89.12 87 ILE A C 1
ATOM 701 O O . ILE A 1 87 ? 7.997 2.774 -18.262 1.00 89.12 87 ILE A O 1
ATOM 705 N N . ASP A 1 88 ? 6.176 3.649 -19.262 1.00 85.19 88 ASP A N 1
ATOM 706 C CA . ASP A 1 88 ? 6.392 3.078 -20.579 1.00 85.19 88 ASP A CA 1
ATOM 707 C C . ASP A 1 88 ? 7.264 4.041 -21.394 1.00 85.19 88 ASP A C 1
ATOM 709 O O . ASP A 1 88 ? 6.915 5.200 -21.623 1.00 85.19 88 ASP A O 1
ATOM 713 N N . ALA A 1 89 ? 8.431 3.559 -21.819 1.00 80.25 89 ALA A N 1
ATOM 714 C CA . ALA A 1 89 ? 9.380 4.345 -22.600 1.00 80.25 89 ALA A CA 1
ATOM 715 C C . ALA A 1 89 ? 8.885 4.655 -24.025 1.00 80.25 89 ALA A C 1
ATOM 717 O O . ALA A 1 89 ? 9.470 5.505 -24.690 1.00 80.25 89 ALA A O 1
ATOM 718 N N . ILE A 1 90 ? 7.856 3.954 -24.511 1.00 82.62 90 ILE A N 1
ATOM 719 C CA . ILE A 1 90 ? 7.299 4.124 -25.857 1.00 82.62 90 ILE A CA 1
ATOM 720 C C . ILE A 1 90 ? 6.203 5.187 -25.849 1.00 82.62 90 ILE A C 1
ATOM 722 O O . ILE A 1 90 ? 6.169 6.036 -26.737 1.00 82.62 90 ILE A O 1
ATOM 726 N N . THR A 1 91 ? 5.297 5.134 -24.872 1.00 84.75 91 THR A N 1
ATOM 727 C CA . THR A 1 91 ? 4.159 6.064 -24.794 1.00 84.75 91 THR A CA 1
ATOM 728 C C . THR A 1 91 ? 4.433 7.284 -23.921 1.00 84.75 91 THR A C 1
ATOM 730 O O . THR A 1 91 ? 3.588 8.172 -23.870 1.00 84.75 91 THR A O 1
ATOM 733 N N . GLU A 1 92 ? 5.577 7.317 -23.228 1.00 83.69 92 GLU A N 1
ATOM 734 C CA . GLU A 1 92 ? 5.932 8.333 -22.225 1.00 83.69 92 GLU A CA 1
ATOM 735 C C . GLU A 1 92 ? 4.858 8.498 -21.129 1.00 83.69 92 GLU A C 1
ATOM 737 O O . GLU A 1 92 ? 4.714 9.561 -20.529 1.00 83.69 92 GLU A O 1
ATOM 742 N N . ASP A 1 93 ? 4.110 7.426 -20.846 1.00 88.75 93 ASP A N 1
ATOM 743 C CA . ASP A 1 93 ? 2.996 7.413 -19.893 1.00 88.75 93 ASP A CA 1
ATOM 744 C C . ASP A 1 93 ? 3.062 6.177 -18.980 1.00 88.75 93 ASP A C 1
ATOM 746 O O . ASP A 1 93 ? 3.885 5.278 -19.163 1.00 88.75 93 ASP A O 1
ATOM 750 N N . TYR A 1 94 ? 2.213 6.129 -17.960 1.00 90.06 94 TYR A N 1
ATOM 751 C CA . TYR A 1 94 ? 2.118 5.024 -17.017 1.00 90.06 94 TYR A CA 1
ATOM 752 C C . TYR A 1 94 ? 1.294 3.863 -17.581 1.00 90.06 94 TYR A C 1
ATOM 754 O O . TYR A 1 94 ? 0.068 3.941 -17.677 1.00 90.06 94 TYR A O 1
ATOM 762 N N . ALA A 1 95 ? 1.954 2.738 -17.848 1.00 91.31 95 ALA A N 1
ATOM 763 C CA . ALA A 1 95 ? 1.307 1.492 -18.246 1.00 91.31 95 ALA A CA 1
ATOM 764 C C . ALA A 1 95 ? 1.133 0.543 -17.054 1.00 91.31 95 ALA A C 1
ATOM 766 O O . ALA A 1 95 ? 1.987 0.468 -16.167 1.00 91.31 95 ALA A O 1
ATOM 767 N N . ASP A 1 96 ? 0.026 -0.202 -17.040 1.00 93.06 96 ASP A N 1
ATOM 768 C CA . ASP A 1 96 ? -0.228 -1.228 -16.031 1.00 93.06 96 ASP A CA 1
ATOM 769 C C . ASP A 1 96 ? 0.745 -2.401 -16.161 1.00 93.06 96 ASP A C 1
ATOM 771 O O . ASP A 1 96 ? 0.976 -2.946 -17.241 1.00 93.06 96 ASP A O 1
ATOM 775 N N . LYS A 1 97 ? 1.275 -2.827 -15.017 1.00 92.81 97 LYS A N 1
ATOM 776 C CA . LYS A 1 97 ? 2.133 -3.996 -14.880 1.00 92.81 97 LYS A CA 1
ATOM 777 C C . LYS A 1 97 ? 1.418 -5.053 -14.049 1.00 92.81 97 LYS A C 1
ATOM 779 O O . LYS A 1 97 ? 0.819 -4.754 -13.015 1.00 92.81 97 LYS A O 1
ATOM 784 N N . THR A 1 98 ? 1.537 -6.311 -14.468 1.00 92.50 98 THR A N 1
ATOM 785 C CA . THR A 1 98 ? 1.024 -7.451 -13.705 1.00 92.50 98 THR A CA 1
ATOM 786 C C . THR A 1 98 ? 1.596 -7.454 -12.290 1.00 92.50 98 THR A C 1
ATOM 788 O O . THR A 1 98 ? 2.813 -7.416 -12.091 1.00 92.50 98 THR A O 1
ATOM 791 N N . VAL A 1 99 ? 0.708 -7.529 -11.301 1.00 92.75 99 VAL A N 1
ATOM 792 C CA . VAL A 1 99 ? 1.083 -7.608 -9.891 1.00 92.75 99 VAL A CA 1
ATOM 793 C C . VAL A 1 99 ? 1.434 -9.055 -9.554 1.00 92.75 99 VAL A C 1
ATOM 795 O O . VAL A 1 99 ? 0.573 -9.929 -9.557 1.00 92.75 99 VAL A O 1
ATOM 798 N N . THR A 1 100 ? 2.707 -9.311 -9.259 1.00 92.44 100 THR A N 1
ATOM 799 C CA . THR A 1 100 ? 3.204 -10.629 -8.831 1.00 92.44 100 THR A CA 1
ATOM 800 C C . THR A 1 100 ? 3.935 -10.497 -7.491 1.00 92.44 100 THR A C 1
ATOM 802 O O . THR A 1 100 ? 5.159 -10.310 -7.483 1.00 92.44 100 THR A O 1
ATOM 805 N N . PRO A 1 101 ? 3.210 -10.52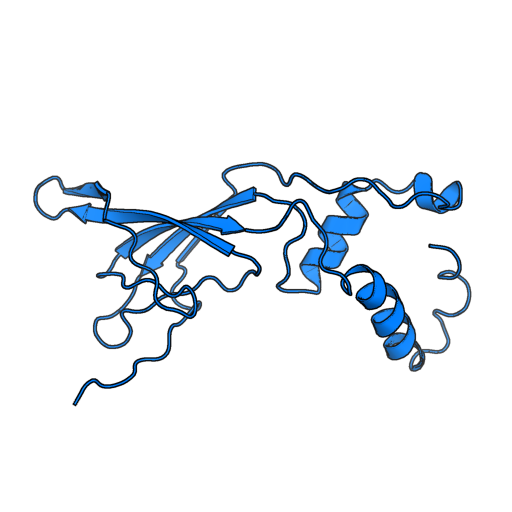3 -6.356 1.00 92.19 101 PRO A N 1
ATOM 806 C CA . PRO A 1 101 ? 3.816 -10.436 -5.035 1.00 92.19 101 PRO A CA 1
ATOM 807 C C . PRO A 1 101 ? 4.602 -11.705 -4.697 1.00 92.19 101 PRO A C 1
ATOM 809 O O . PRO A 1 101 ? 4.252 -12.807 -5.119 1.00 92.19 101 PRO A O 1
ATOM 812 N N . ARG A 1 102 ? 5.658 -11.545 -3.904 1.00 90.25 102 ARG A N 1
ATOM 813 C CA . ARG A 1 102 ? 6.341 -12.639 -3.205 1.00 90.25 102 ARG A CA 1
ATOM 814 C C . ARG A 1 102 ? 5.510 -13.108 -2.004 1.00 90.25 102 ARG A C 1
ATOM 816 O O . ARG A 1 102 ? 4.513 -12.487 -1.649 1.00 90.25 102 ARG A O 1
ATOM 823 N N . GLU A 1 103 ? 5.951 -14.177 -1.341 1.00 88.06 103 GLU A N 1
ATOM 824 C CA . GLU A 1 103 ? 5.299 -14.702 -0.127 1.00 88.06 103 GLU A CA 1
ATOM 825 C C . GLU A 1 103 ? 5.217 -13.678 1.022 1.00 88.06 103 GLU A C 1
ATOM 827 O O . GLU A 1 103 ? 4.278 -13.709 1.809 1.00 88.06 103 GLU A O 1
ATOM 832 N N . ASP A 1 104 ? 6.160 -12.735 1.101 1.00 85.56 104 ASP A N 1
ATOM 833 C CA . ASP A 1 104 ? 6.171 -11.637 2.081 1.00 85.56 104 ASP A CA 1
ATOM 834 C C . ASP A 1 104 ? 5.291 -10.433 1.674 1.00 85.56 104 ASP A C 1
ATOM 836 O O . ASP A 1 104 ? 5.153 -9.468 2.437 1.00 85.56 104 ASP A O 1
ATOM 840 N N . GLY A 1 105 ? 4.692 -10.487 0.479 1.00 89.44 105 GLY A N 1
ATOM 841 C CA . GLY A 1 105 ? 3.911 -9.418 -0.139 1.00 89.44 105 GLY A CA 1
ATOM 842 C C . GLY A 1 105 ? 4.741 -8.387 -0.910 1.00 89.44 105 GLY A C 1
ATOM 843 O O . GLY A 1 105 ? 4.161 -7.471 -1.493 1.00 89.44 105 GLY A O 1
ATOM 844 N N . ALA A 1 106 ? 6.074 -8.509 -0.946 1.00 92.38 106 ALA A N 1
ATOM 845 C CA . ALA A 1 106 ? 6.921 -7.584 -1.692 1.00 92.38 106 ALA A CA 1
ATOM 846 C C . ALA A 1 106 ? 6.725 -7.740 -3.205 1.00 92.38 106 ALA A C 1
ATOM 848 O O . ALA A 1 106 ? 6.582 -8.850 -3.725 1.00 92.38 106 ALA A O 1
ATOM 849 N N . VAL A 1 107 ? 6.786 -6.627 -3.930 1.00 94.00 107 VAL A N 1
ATOM 850 C CA . VAL A 1 107 ? 6.630 -6.590 -5.388 1.00 94.00 107 VAL A CA 1
ATOM 851 C C . VAL A 1 107 ? 7.911 -6.120 -6.057 1.00 94.00 107 VAL A C 1
ATOM 853 O O . VAL A 1 107 ? 8.637 -5.274 -5.534 1.00 94.00 107 VAL A O 1
ATOM 856 N N . ARG A 1 108 ? 8.206 -6.689 -7.229 1.00 93.75 108 ARG A N 1
ATOM 857 C CA . ARG A 1 108 ? 9.355 -6.280 -8.037 1.00 93.75 108 ARG A CA 1
ATOM 858 C C . ARG A 1 108 ? 8.981 -5.101 -8.932 1.00 93.75 108 ARG A C 1
ATOM 860 O O . ARG A 1 108 ? 8.148 -5.232 -9.834 1.00 93.75 108 ARG A O 1
ATOM 867 N N . LEU A 1 109 ? 9.652 -3.982 -8.721 1.00 92.50 109 LEU A N 1
ATOM 868 C CA . LEU A 1 109 ? 9.503 -2.756 -9.491 1.00 92.50 109 LEU A CA 1
ATOM 869 C C . LEU A 1 109 ? 10.717 -2.558 -10.404 1.00 92.50 109 LEU A C 1
ATOM 871 O O . LEU A 1 109 ? 11.802 -3.074 -10.133 1.00 92.50 109 LEU A O 1
ATOM 875 N N . ASP A 1 110 ? 10.526 -1.806 -11.484 1.00 88.06 110 ASP A N 1
ATOM 876 C CA . ASP A 1 110 ? 11.577 -1.505 -12.455 1.00 88.06 110 ASP A CA 1
ATOM 877 C C . ASP A 1 110 ? 11.664 0.018 -12.618 1.00 88.06 110 ASP A C 1
ATOM 879 O O . ASP A 1 110 ? 11.032 0.618 -13.481 1.00 88.06 110 ASP A O 1
ATOM 883 N N . GLY A 1 111 ? 12.416 0.662 -11.722 1.00 89.69 111 GLY A N 1
ATOM 884 C CA . GLY A 1 111 ? 12.582 2.116 -11.707 1.00 89.69 111 GLY A CA 1
ATOM 885 C C . GLY A 1 111 ? 11.396 2.857 -11.085 1.00 89.69 111 GLY A C 1
ATOM 886 O O . GLY A 1 111 ? 10.888 2.464 -10.032 1.00 89.69 111 GLY A O 1
ATOM 887 N N . LEU A 1 112 ? 10.998 3.970 -11.708 1.00 93.00 112 LEU A N 1
ATOM 888 C CA . LEU A 1 112 ? 9.919 4.826 -11.218 1.00 93.00 112 LEU A CA 1
ATOM 889 C C . LEU A 1 112 ? 8.555 4.180 -11.490 1.00 93.00 112 LEU A C 1
ATOM 891 O O . LEU A 1 112 ? 8.176 3.963 -12.640 1.00 93.00 112 LEU A O 1
ATOM 895 N N . SER A 1 113 ? 7.818 3.901 -10.420 1.00 94.50 113 SER A N 1
ATOM 896 C CA . SER A 1 113 ? 6.533 3.203 -10.462 1.00 94.50 113 SER A CA 1
ATOM 897 C C . SER A 1 113 ? 5.492 3.899 -9.589 1.00 94.50 113 SER A C 1
ATOM 899 O O . SER A 1 113 ? 5.823 4.487 -8.558 1.00 94.50 113 SER A O 1
ATOM 901 N N . LEU A 1 114 ? 4.225 3.789 -9.976 1.00 95.56 114 LEU A N 1
ATOM 902 C CA . LEU A 1 114 ? 3.081 4.070 -9.118 1.00 95.56 114 LEU A CA 1
ATOM 903 C C . LEU A 1 114 ? 2.537 2.744 -8.602 1.00 95.56 114 LEU A C 1
ATOM 905 O O . LEU A 1 114 ? 2.209 1.855 -9.385 1.00 95.56 114 LEU A O 1
ATOM 909 N N . VAL A 1 115 ? 2.432 2.601 -7.290 1.00 96.12 115 VAL A N 1
ATOM 910 C CA . VAL A 1 115 ? 1.932 1.385 -6.650 1.00 96.12 115 VAL A CA 1
ATOM 911 C C . VAL A 1 115 ? 0.694 1.741 -5.852 1.00 96.12 115 VAL A C 1
ATOM 913 O O . VAL A 1 115 ? 0.758 2.566 -4.948 1.00 96.12 115 VAL A O 1
ATOM 916 N N . THR A 1 116 ? -0.441 1.143 -6.195 1.00 96.44 116 THR A N 1
ATOM 917 C CA . THR A 1 116 ? -1.667 1.262 -5.403 1.00 96.44 116 THR A CA 1
ATOM 918 C C . THR A 1 116 ? -1.782 0.054 -4.492 1.00 96.44 116 THR A C 1
ATOM 920 O O . THR A 1 116 ? -1.626 -1.093 -4.923 1.00 96.44 116 THR A O 1
ATOM 923 N N . VAL A 1 117 ? -2.032 0.333 -3.223 1.00 95.31 117 VAL A N 1
ATOM 924 C CA . VAL A 1 117 ? -2.100 -0.646 -2.148 1.00 95.31 117 VAL A CA 1
ATOM 925 C C . VAL A 1 117 ? -3.379 -0.396 -1.369 1.00 95.31 117 VAL A C 1
ATOM 927 O O . VAL A 1 117 ? -3.677 0.742 -1.015 1.00 95.31 117 VAL A O 1
ATOM 930 N N . THR A 1 118 ? -4.124 -1.453 -1.081 1.00 94.00 118 THR A N 1
ATOM 931 C CA . THR A 1 118 ? -5.179 -1.416 -0.071 1.00 94.00 118 THR A CA 1
ATOM 932 C C . THR A 1 118 ? -4.543 -1.758 1.266 1.00 94.00 118 THR A C 1
ATOM 934 O O . THR A 1 118 ? -3.935 -2.820 1.401 1.00 94.00 118 THR A O 1
ATOM 937 N N . VAL A 1 119 ? -4.633 -0.851 2.233 1.00 91.88 119 VAL A N 1
ATOM 938 C CA . VAL A 1 119 ? -4.135 -1.046 3.598 1.00 91.88 119 VAL A CA 1
ATOM 939 C C . VAL A 1 119 ? -5.300 -1.096 4.567 1.00 91.88 119 VAL A C 1
ATOM 941 O O . VAL A 1 119 ? -6.348 -0.509 4.312 1.00 91.88 119 VAL A O 1
ATOM 944 N N . GLY A 1 120 ? -5.086 -1.746 5.702 1.00 85.25 120 GLY A N 1
ATOM 945 C CA . GLY A 1 120 ? -6.104 -1.879 6.733 1.00 85.25 120 GLY A CA 1
ATOM 946 C C . GLY A 1 120 ? -7.005 -3.091 6.544 1.00 85.25 120 GLY A C 1
ATOM 947 O O . GLY A 1 120 ? -6.851 -3.874 5.610 1.00 85.25 120 GLY A O 1
ATOM 948 N N . SER A 1 121 ? -7.900 -3.282 7.505 1.00 74.94 121 SER A N 1
ATOM 949 C CA . SER A 1 121 ? -8.844 -4.391 7.529 1.00 74.94 121 SER A CA 1
ATOM 950 C C . SER A 1 121 ? -10.071 -3.956 8.308 1.00 74.94 121 SER A C 1
ATOM 952 O O . SER A 1 121 ? -9.960 -3.514 9.448 1.00 74.94 121 SER A O 1
ATOM 954 N N . THR A 1 122 ? -11.252 -4.174 7.739 1.00 69.06 122 THR A N 1
ATOM 955 C CA . THR A 1 122 ? -12.532 -3.961 8.439 1.00 69.06 122 THR A CA 1
ATOM 956 C C . THR A 1 122 ? -12.703 -4.857 9.671 1.00 69.06 122 THR A C 1
ATOM 958 O O . THR A 1 122 ? -13.553 -4.599 10.521 1.00 69.06 122 THR A O 1
ATOM 961 N N . THR A 1 123 ? -11.872 -5.895 9.799 1.00 63.12 123 THR A N 1
ATOM 962 C CA . THR A 1 123 ? -11.800 -6.763 10.975 1.00 63.12 123 THR A CA 1
ATOM 963 C C . THR A 1 123 ? -10.555 -6.415 11.788 1.00 63.12 123 THR A C 1
ATOM 965 O O . THR A 1 123 ? -9.432 -6.630 11.323 1.00 63.12 123 THR A O 1
ATOM 968 N N . ALA A 1 124 ? -10.737 -5.897 13.006 1.00 55.66 124 ALA A N 1
ATOM 969 C CA . ALA A 1 124 ? -9.630 -5.706 13.940 1.00 55.66 124 ALA A CA 1
ATOM 970 C C . ALA A 1 124 ? -9.013 -7.077 14.288 1.00 55.66 124 ALA A C 1
ATOM 972 O O . ALA A 1 124 ? -9.761 -8.015 14.581 1.00 55.66 124 ALA A O 1
ATOM 973 N N . PRO A 1 125 ? -7.676 -7.242 14.268 1.00 54.50 125 PRO A N 1
ATOM 974 C CA . PRO A 1 125 ? -7.072 -8.520 14.612 1.00 54.50 125 PRO A CA 1
ATOM 975 C C . PRO A 1 125 ? -7.368 -8.852 16.085 1.00 54.50 125 PRO A C 1
ATOM 977 O O . PRO A 1 125 ? -7.370 -7.941 16.924 1.00 54.50 125 PRO A O 1
ATOM 980 N N . PRO A 1 126 ? -7.588 -10.135 16.430 1.00 44.78 126 PRO A N 1
ATOM 981 C CA . PRO A 1 126 ? -7.744 -10.557 17.816 1.00 44.78 126 PRO A CA 1
ATOM 982 C C . PRO A 1 126 ? -6.432 -10.263 18.559 1.00 44.78 126 PRO A C 1
ATOM 984 O O . PRO A 1 126 ? -5.441 -10.963 18.385 1.00 44.78 126 PRO A O 1
ATOM 987 N N . GLY A 1 127 ? -6.398 -9.145 19.290 1.00 46.19 127 GLY A N 1
ATOM 988 C CA . GLY A 1 127 ? -5.200 -8.596 19.937 1.00 46.19 127 GLY A CA 1
ATOM 989 C C . GLY A 1 127 ? -4.980 -7.092 19.721 1.00 46.19 127 GLY A C 1
ATOM 990 O O . GLY A 1 127 ? -4.367 -6.453 20.571 1.00 46.19 127 GLY A O 1
ATOM 991 N N . ALA A 1 128 ? -5.539 -6.466 18.673 1.00 48.03 128 ALA A N 1
ATOM 992 C CA . ALA A 1 128 ? -5.506 -4.996 18.549 1.00 48.03 128 ALA A CA 1
ATOM 993 C C . ALA A 1 128 ? -6.278 -4.304 19.684 1.00 48.03 128 ALA A C 1
ATOM 995 O O . ALA A 1 128 ? -5.905 -3.216 20.108 1.00 48.03 128 ALA A O 1
ATOM 996 N N . LEU A 1 129 ? -7.297 -4.975 20.231 1.00 45.19 129 LEU A N 1
ATOM 997 C CA . LEU A 1 129 ? -8.024 -4.538 21.425 1.00 45.19 129 LEU A CA 1
ATOM 998 C C . LEU A 1 129 ? -7.208 -4.687 22.727 1.00 45.19 129 LEU A C 1
ATOM 1000 O O . LEU A 1 129 ? -7.562 -4.074 23.728 1.00 45.19 129 LEU A O 1
ATOM 1004 N N . GLU A 1 130 ? -6.094 -5.433 22.727 1.00 39.53 130 GLU A N 1
ATOM 1005 C CA . GLU A 1 130 ? -5.174 -5.532 23.875 1.00 39.53 130 GLU A CA 1
ATOM 1006 C C . GLU A 1 130 ? -4.022 -4.512 23.817 1.00 39.53 130 GLU A C 1
ATOM 1008 O O . GLU A 1 130 ? -3.376 -4.251 24.836 1.00 39.53 130 GLU A O 1
ATOM 1013 N N . ILE A 1 131 ? -3.769 -3.886 22.660 1.00 42.81 131 ILE A N 1
ATOM 1014 C CA . ILE A 1 131 ? -2.758 -2.823 22.514 1.00 42.81 131 ILE A CA 1
ATOM 1015 C C . ILE A 1 131 ? -3.067 -1.620 23.426 1.00 42.81 131 ILE A C 1
ATOM 1017 O O . ILE A 1 131 ? -2.137 -1.173 24.106 1.00 42.81 131 ILE A O 1
ATOM 1021 N N . PRO A 1 132 ? -4.326 -1.143 23.562 1.00 43.12 132 PRO A N 1
ATOM 1022 C CA . PRO A 1 132 ? -4.678 -0.155 24.581 1.00 43.12 132 PRO A CA 1
ATOM 1023 C C . PRO A 1 132 ? -4.278 -0.608 25.995 1.00 43.12 132 PRO A C 1
ATOM 1025 O O . PRO A 1 132 ? -3.679 0.162 26.747 1.00 43.12 132 PRO A O 1
ATOM 1028 N N . CYS A 1 133 ? -4.514 -1.878 26.348 1.00 35.75 133 CYS A N 1
ATOM 1029 C CA . CYS A 1 133 ? -4.180 -2.422 27.668 1.00 35.75 133 CYS A CA 1
ATOM 1030 C C . CYS A 1 133 ? -2.665 -2.553 27.904 1.00 35.75 133 CYS A C 1
ATOM 1032 O O . CYS A 1 133 ? -2.197 -2.325 29.025 1.00 35.75 133 CYS A O 1
ATOM 1034 N N . HIS A 1 134 ? -1.873 -2.890 26.882 1.00 31.88 134 HIS A N 1
ATOM 1035 C CA . HIS A 1 134 ? -0.418 -3.009 27.019 1.00 31.88 134 HIS A CA 1
ATOM 1036 C C . HIS A 1 134 ? 0.289 -1.641 27.012 1.00 31.88 134 HIS A C 1
ATOM 1038 O O . HIS A 1 134 ? 1.258 -1.452 27.757 1.00 31.88 134 HIS A O 1
ATOM 1044 N N . PHE A 1 135 ? -0.213 -0.655 26.260 1.00 36.75 135 PHE A N 1
ATOM 1045 C CA . PHE A 1 135 ? 0.270 0.729 26.349 1.00 36.75 135 PHE A CA 1
ATOM 1046 C C . PHE A 1 135 ? -0.064 1.352 27.711 1.00 36.75 135 PHE A C 1
ATOM 1048 O O . PHE A 1 135 ? 0.789 2.004 28.316 1.00 36.75 135 PHE A O 1
ATOM 1055 N N . CYS A 1 136 ? -1.243 1.050 28.265 1.00 37.75 136 CYS A N 1
ATOM 1056 C CA . CYS A 1 136 ? -1.604 1.453 29.625 1.00 37.75 136 CYS A CA 1
ATOM 1057 C C . CYS A 1 136 ? -0.653 0.851 30.681 1.00 37.75 136 CYS A C 1
ATOM 1059 O O . CYS A 1 136 ? -0.338 1.502 31.677 1.00 37.75 136 CYS A O 1
ATOM 1061 N N . LYS A 1 137 ? -0.125 -0.362 30.452 1.00 31.56 137 LYS A N 1
ATOM 1062 C CA . LYS A 1 137 ? 0.905 -0.975 31.314 1.00 31.56 137 LYS A CA 1
ATOM 1063 C C . LYS A 1 137 ? 2.298 -0.358 31.143 1.00 31.56 137 LYS A C 1
ATOM 1065 O O . LYS A 1 137 ? 3.026 -0.273 32.127 1.00 31.56 137 LYS A O 1
ATOM 1070 N N . LEU A 1 138 ? 2.673 0.096 29.945 1.00 33.06 138 LEU A N 1
ATOM 1071 C CA . LEU A 1 138 ? 3.952 0.789 29.709 1.00 33.06 138 LEU A CA 1
ATOM 1072 C C . LEU A 1 138 ? 3.945 2.234 30.237 1.00 33.06 138 LEU A C 1
ATOM 1074 O O . LEU A 1 138 ? 4.984 2.729 30.671 1.00 33.06 138 LEU A O 1
ATOM 1078 N N . SER A 1 139 ? 2.774 2.876 30.297 1.00 37.12 139 SER A N 1
ATOM 1079 C CA . SER A 1 139 ? 2.595 4.201 30.907 1.00 37.12 139 SER A CA 1
ATOM 1080 C C . SER A 1 139 ? 2.726 4.210 32.440 1.00 37.12 139 SER A C 1
ATOM 1082 O O . SER A 1 139 ? 2.841 5.286 33.027 1.00 37.12 139 SER A O 1
ATOM 1084 N N . LYS A 1 140 ? 2.774 3.048 33.111 1.00 37.00 140 LYS A N 1
ATOM 1085 C CA . LYS A 1 140 ? 2.957 2.935 34.575 1.00 37.00 140 LYS A CA 1
ATOM 1086 C C . LYS A 1 140 ? 4.351 3.339 35.091 1.00 37.00 140 LYS A C 1
ATOM 1088 O O . LYS A 1 140 ? 4.680 3.056 36.235 1.00 37.00 140 LYS A O 1
ATOM 1093 N N . ARG A 1 141 ? 5.193 3.974 34.268 1.00 38.12 141 ARG A N 1
ATOM 1094 C CA . ARG A 1 141 ? 6.449 4.607 34.719 1.00 38.12 141 ARG A CA 1
ATOM 1095 C C . ARG A 1 141 ? 6.355 6.123 34.913 1.00 38.12 141 ARG A C 1
ATOM 1097 O O . ARG A 1 141 ? 7.344 6.711 35.327 1.00 38.12 141 ARG A O 1
ATOM 1104 N N . ASN A 1 142 ? 5.202 6.744 34.650 1.00 37.78 142 ASN A N 1
ATOM 1105 C CA . ASN A 1 142 ? 4.948 8.145 34.990 1.00 37.78 142 ASN A CA 1
ATOM 1106 C C . ASN A 1 142 ? 3.672 8.244 35.839 1.00 37.78 142 ASN A C 1
ATOM 1108 O O . ASN A 1 142 ? 2.559 8.160 35.315 1.00 37.78 142 ASN A O 1
ATOM 1112 N N . ASP A 1 143 ? 3.851 8.459 37.144 1.00 42.38 143 ASP A N 1
ATOM 1113 C CA . ASP A 1 143 ? 2.836 8.494 38.218 1.00 42.38 143 ASP A CA 1
ATOM 1114 C C . ASP A 1 143 ? 1.786 9.625 38.111 1.00 42.38 143 ASP A C 1
ATOM 1116 O O . ASP A 1 143 ? 1.139 10.002 39.085 1.00 42.38 143 ASP A O 1
ATOM 1120 N N . THR A 1 144 ? 1.578 10.201 36.928 1.00 39.69 144 THR A N 1
ATOM 1121 C CA . THR A 1 144 ? 0.591 11.269 36.689 1.00 39.69 144 THR A CA 1
ATOM 1122 C C . THR A 1 144 ? -0.564 10.860 35.775 1.00 39.69 144 THR A C 1
ATOM 1124 O O . THR A 1 144 ? -1.524 11.617 35.652 1.00 39.69 144 THR A O 1
ATOM 1127 N N . CYS A 1 145 ? -0.541 9.658 35.184 1.00 36.44 145 CYS A N 1
ATOM 1128 C CA . CYS A 1 145 ? -1.613 9.188 34.292 1.00 36.44 145 CYS A CA 1
ATOM 1129 C C . CYS A 1 145 ? -2.741 8.398 34.996 1.00 36.44 145 CYS A C 1
ATOM 1131 O O . CYS A 1 145 ? -3.790 8.171 34.399 1.00 36.44 145 CYS A O 1
ATOM 1133 N N . GLU A 1 146 ? -2.582 8.009 36.268 1.00 35.56 146 GLU A N 1
ATOM 1134 C CA . GLU A 1 146 ? -3.494 7.065 36.949 1.00 35.56 146 GLU A CA 1
ATOM 1135 C C . GLU A 1 146 ? -4.900 7.595 37.285 1.00 35.56 146 GLU A C 1
ATOM 1137 O O . GLU A 1 146 ? -5.724 6.832 37.782 1.00 35.56 146 GLU A O 1
ATOM 1142 N N . LYS A 1 147 ? -5.234 8.861 37.002 1.00 36.00 147 LYS A N 1
ATOM 1143 C CA . LYS A 1 147 ? -6.564 9.401 37.354 1.00 36.00 147 LYS A CA 1
ATOM 1144 C C . LYS A 1 147 ? -7.553 9.577 36.206 1.00 36.00 147 LYS A C 1
ATOM 1146 O O . LYS A 1 147 ? -8.726 9.748 36.503 1.00 36.00 147 LYS A O 1
ATOM 1151 N N . ASN A 1 148 ? -7.140 9.478 34.939 1.00 35.19 148 ASN A N 1
ATOM 1152 C CA . ASN A 1 148 ? -8.040 9.785 33.811 1.00 35.19 148 ASN A CA 1
ATOM 1153 C C . ASN A 1 148 ? -8.177 8.690 32.743 1.00 35.19 148 ASN A C 1
ATOM 1155 O O . ASN A 1 148 ? -8.836 8.931 31.738 1.00 35.19 148 ASN A O 1
ATOM 1159 N N . LEU A 1 149 ? -7.602 7.499 32.934 1.00 36.16 149 LEU A N 1
ATOM 1160 C CA . LEU A 1 149 ? -7.688 6.422 31.940 1.00 36.16 149 LEU A CA 1
ATOM 1161 C C . LEU A 1 149 ? -8.122 5.085 32.567 1.00 36.16 149 LEU A C 1
ATOM 1163 O O . LEU A 1 149 ? -7.461 4.059 32.438 1.00 36.16 149 LEU A O 1
ATOM 1167 N N . ILE A 1 150 ? -9.244 5.111 33.285 1.00 34.81 150 ILE A N 1
ATOM 1168 C CA . ILE A 1 150 ? -10.051 3.920 33.572 1.00 34.81 150 ILE A CA 1
ATOM 1169 C C . ILE A 1 150 ? -11.409 4.156 32.904 1.00 34.81 150 ILE A C 1
ATOM 1171 O O . ILE A 1 150 ? -12.007 5.205 33.130 1.00 34.81 150 ILE A O 1
ATOM 1175 N N . LEU A 1 151 ? -11.857 3.158 32.132 1.00 31.08 151 LEU A N 1
ATOM 1176 C CA . LEU A 1 151 ? -13.087 3.059 31.321 1.00 31.08 151 LEU A CA 1
ATOM 1177 C C . LEU A 1 151 ? -12.927 3.424 29.837 1.00 31.08 151 LEU A C 1
ATOM 1179 O O . LEU A 1 151 ? -13.441 4.435 29.358 1.00 31.08 151 LEU A O 1
ATOM 1183 N N . ILE A 1 152 ? -12.272 2.515 29.114 1.00 37.50 152 ILE A N 1
ATOM 1184 C CA . ILE A 1 152 ? -12.756 2.058 27.805 1.00 37.50 152 ILE A CA 1
ATOM 1185 C C . ILE A 1 152 ? -13.273 0.640 28.039 1.00 37.50 152 ILE A C 1
ATOM 1187 O O . ILE A 1 152 ? -12.527 -0.121 28.701 1.00 37.50 152 ILE A O 1
#

Secondary structure (DSSP, 8-state):
----PPPBSTTEEEEEE-S--BPPPPPTT--HHHHTS-HHHHHHHHHHHSSB--SBEEEEEEEE-BTTB-EE--SSBSEEEEEEEEEETTTTEEEEE-----TTS-EE--SEEEEEEEE--SS--TTTTTHHHHHHHHGGGSTTSTTT----

pLDDT: mean 77.11, std 20.28, range [31.08, 96.44]

Foldseek 3Di:
DPPDADADAPQFPDKDWPDDFDAADDDPPFDPVRVPDDPCVVQVVLVVVDLEHAGWTKMK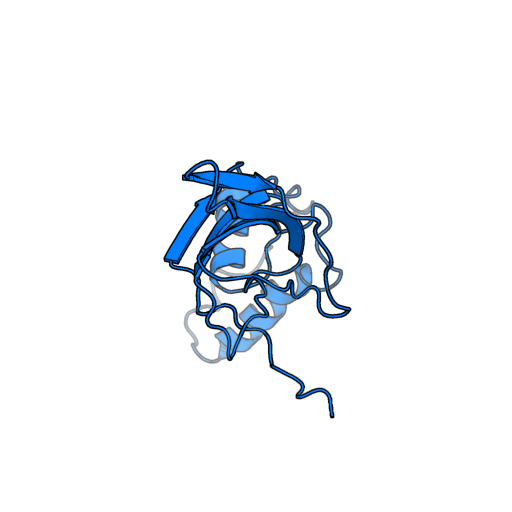TWGFDDPSHQKYDHSHPDKAWDWKWDQDPVVRDTDTDDFDADPVRIGGHDGTMIIMMTHHDPDDPPCSVCVVVVVVVVVVVDPPPPPPPDTD